Protein AF-A0A5B6UVF4-F1 (afdb_monomer)

Structure (mmCIF, N/CA/C/O backbone):
data_AF-A0A5B6UVF4-F1
#
_entry.id   AF-A0A5B6UVF4-F1
#
loop_
_atom_site.group_PDB
_atom_site.id
_atom_site.type_symbol
_atom_site.label_atom_id
_atom_site.label_alt_id
_atom_site.label_comp_id
_atom_site.label_asym_id
_atom_site.label_entity_id
_atom_site.label_seq_id
_atom_site.pdbx_PDB_ins_code
_atom_site.Cartn_x
_atom_site.Cartn_y
_atom_site.Cartn_z
_atom_site.occupancy
_atom_site.B_iso_or_equiv
_atom_site.auth_seq_id
_atom_site.auth_comp_id
_atom_site.auth_asym_id
_atom_site.auth_atom_id
_atom_site.pdbx_PDB_model_num
ATOM 1 N N . MET A 1 1 ? -8.365 -4.605 -33.937 1.00 35.88 1 MET A N 1
ATOM 2 C CA . MET A 1 1 ? -8.398 -6.064 -34.150 1.00 35.88 1 MET A CA 1
ATOM 3 C C . MET A 1 1 ? -8.512 -6.686 -32.770 1.00 35.88 1 MET A C 1
ATOM 5 O O . MET A 1 1 ? -7.525 -6.750 -32.055 1.00 35.88 1 MET A O 1
ATOM 9 N N . ALA A 1 2 ? -9.749 -6.933 -32.339 1.00 42.47 2 ALA A N 1
ATOM 10 C CA . ALA A 1 2 ? -10.055 -7.489 -31.027 1.00 42.47 2 ALA A CA 1
ATOM 11 C C . ALA A 1 2 ? -9.729 -8.986 -31.047 1.00 42.47 2 ALA A C 1
ATOM 13 O O . ALA A 1 2 ? -10.231 -9.703 -31.910 1.00 42.47 2 ALA A O 1
ATOM 14 N N . SER A 1 3 ? -8.868 -9.425 -30.132 1.00 41.59 3 SER A N 1
ATOM 15 C CA . SER A 1 3 ? -8.533 -10.831 -29.918 1.00 41.59 3 SER A CA 1
ATOM 16 C C . SER A 1 3 ? -9.182 -11.270 -28.609 1.00 41.59 3 SER A C 1
ATOM 18 O O . SER A 1 3 ? -8.588 -11.132 -27.547 1.00 41.59 3 SER A O 1
ATOM 20 N N . PHE A 1 4 ? -10.427 -11.740 -28.690 1.00 53.69 4 PHE A N 1
ATOM 21 C CA . PHE A 1 4 ? -11.034 -12.575 -27.654 1.00 53.69 4 PHE A CA 1
ATOM 22 C C . PHE A 1 4 ? -10.506 -13.998 -27.852 1.00 53.69 4 PHE A C 1
ATOM 24 O O . PHE A 1 4 ? -10.659 -14.547 -28.943 1.00 53.69 4 PHE A O 1
ATOM 31 N N . GLY A 1 5 ? -9.875 -14.588 -26.837 1.00 42.28 5 GLY A N 1
ATOM 32 C CA . GLY A 1 5 ? -9.380 -15.960 -26.957 1.00 42.28 5 GLY A CA 1
ATOM 33 C C . GLY A 1 5 ? -8.388 -16.393 -25.885 1.00 42.28 5 GLY A C 1
ATOM 34 O O . GLY A 1 5 ? -7.346 -16.941 -26.223 1.00 42.28 5 GLY A O 1
ATOM 35 N N . GLY A 1 6 ? -8.704 -16.156 -24.617 1.00 46.19 6 GLY A N 1
ATOM 36 C CA . GLY A 1 6 ? -8.128 -16.881 -23.493 1.00 46.19 6 GLY A CA 1
ATOM 37 C C . GLY A 1 6 ? -9.295 -17.287 -22.611 1.00 46.19 6 GLY A C 1
ATOM 38 O O . GLY A 1 6 ? -9.980 -16.425 -22.076 1.00 46.19 6 GLY A O 1
ATOM 39 N N . ALA A 1 7 ? -9.589 -18.581 -22.517 1.00 49.28 7 ALA A N 1
ATOM 40 C CA . ALA A 1 7 ? -10.306 -19.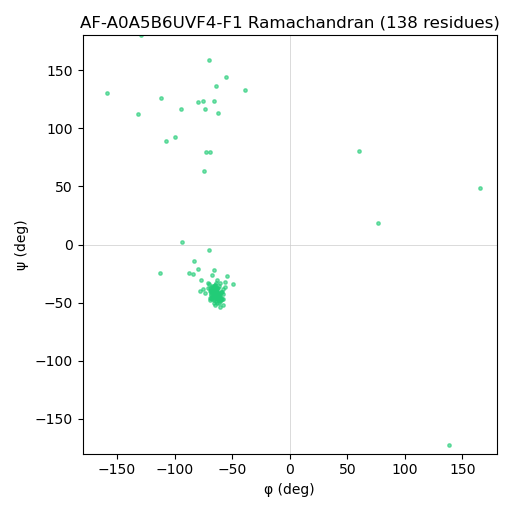085 -21.358 1.00 49.28 7 ALA A CA 1
ATOM 41 C C . ALA A 1 7 ? -9.316 -18.964 -20.196 1.00 49.28 7 ALA A C 1
ATOM 43 O O . ALA A 1 7 ? -8.601 -19.916 -19.879 1.00 49.28 7 ALA A O 1
ATOM 44 N N . ASP A 1 8 ? -9.192 -17.753 -19.659 1.00 61.97 8 ASP A N 1
ATOM 45 C CA . ASP A 1 8 ? -8.397 -17.478 -18.479 1.00 61.97 8 ASP A CA 1
ATOM 46 C C . ASP A 1 8 ? -9.196 -18.068 -17.318 1.00 61.97 8 ASP A C 1
ATOM 48 O O . ASP A 1 8 ? -9.944 -17.387 -16.625 1.00 61.97 8 ASP A O 1
ATOM 52 N N . LEU A 1 9 ? -9.089 -19.393 -17.143 1.00 59.19 9 LEU A N 1
ATOM 53 C CA . LEU A 1 9 ? -9.285 -19.998 -15.830 1.00 59.19 9 LEU A CA 1
ATOM 54 C C . LEU A 1 9 ? -8.629 -19.040 -14.831 1.00 59.19 9 LEU A C 1
ATOM 56 O O . LEU A 1 9 ? -7.494 -18.637 -15.113 1.00 59.19 9 LEU A O 1
ATOM 60 N N . PRO A 1 10 ? -9.282 -18.675 -13.713 1.00 68.12 10 PRO A N 1
ATOM 61 C CA . PRO A 1 10 ? -8.745 -17.711 -12.758 1.00 68.12 10 PRO A CA 1
ATOM 62 C C . PRO A 1 10 ? -7.623 -18.380 -11.959 1.00 68.12 10 PRO A C 1
ATOM 64 O O . PRO A 1 10 ? -7.710 -18.650 -10.764 1.00 68.12 10 PRO A O 1
ATOM 67 N N . ILE A 1 11 ? -6.571 -18.763 -12.677 1.00 68.31 11 ILE A N 1
ATOM 68 C CA . ILE A 1 11 ? -5.350 -19.398 -12.215 1.00 68.31 11 ILE A CA 1
ATOM 69 C C . ILE A 1 11 ? -4.647 -18.424 -11.284 1.00 68.31 11 ILE A C 1
ATOM 71 O O . ILE A 1 11 ? -3.994 -18.869 -10.353 1.00 68.31 11 ILE A O 1
ATOM 75 N N . ASP A 1 12 ? -4.805 -17.120 -11.492 1.00 73.75 12 ASP A N 1
ATOM 76 C CA . ASP A 1 12 ? -4.343 -16.077 -10.591 1.00 73.75 12 ASP A CA 1
ATOM 77 C C . ASP A 1 12 ? -5.088 -16.085 -9.246 1.00 73.75 12 ASP A C 1
ATOM 79 O O . ASP A 1 12 ? -4.414 -16.027 -8.214 1.00 73.75 12 ASP A O 1
ATOM 83 N N . ASP A 1 13 ? -6.415 -16.260 -9.225 1.00 74.44 13 ASP A N 1
ATOM 84 C CA . ASP A 1 13 ? -7.183 -16.398 -7.975 1.00 74.44 13 ASP A CA 1
ATOM 85 C C . ASP A 1 13 ? -6.963 -17.762 -7.308 1.00 74.44 13 ASP A C 1
ATOM 87 O O . ASP A 1 13 ? -6.766 -17.843 -6.096 1.00 74.44 13 ASP A O 1
ATOM 91 N N . ILE A 1 14 ? -6.924 -18.852 -8.078 1.00 75.19 14 ILE A N 1
ATOM 92 C CA . ILE A 1 14 ? -6.647 -20.204 -7.569 1.00 75.19 14 ILE A CA 1
ATOM 93 C C . ILE A 1 14 ? -5.221 -20.274 -7.019 1.00 75.19 14 ILE A C 1
ATOM 95 O O . ILE A 1 14 ? -5.014 -20.810 -5.930 1.00 75.19 14 ILE A O 1
ATOM 99 N N . ALA A 1 15 ? -4.234 -19.708 -7.719 1.00 74.12 15 ALA A N 1
ATOM 100 C CA . ALA A 1 15 ? -2.868 -19.607 -7.218 1.00 74.12 15 ALA A CA 1
ATOM 101 C C . ALA A 1 15 ? -2.797 -18.699 -5.990 1.00 74.12 15 ALA A C 1
ATOM 103 O O . ALA A 1 15 ? -2.033 -19.015 -5.084 1.00 74.12 15 ALA A O 1
ATOM 104 N N . ALA A 1 16 ? -3.597 -17.628 -5.911 1.00 69.56 16 ALA A N 1
ATOM 105 C CA . ALA A 1 16 ? -3.696 -16.800 -4.712 1.00 69.56 16 ALA A CA 1
ATOM 106 C C . ALA A 1 16 ? -4.281 -17.580 -3.526 1.00 69.56 16 ALA A C 1
ATOM 108 O O . ALA A 1 16 ? -3.722 -17.502 -2.435 1.00 69.56 16 ALA A O 1
ATOM 109 N N . VAL A 1 17 ? -5.328 -18.386 -3.730 1.00 71.38 17 VAL A N 1
ATOM 110 C CA . VAL A 1 17 ? -5.898 -19.272 -2.700 1.00 71.38 17 VAL A CA 1
ATOM 111 C C . VAL A 1 17 ? -4.885 -20.339 -2.284 1.00 71.38 17 VAL A C 1
ATOM 113 O O . VAL A 1 17 ? -4.658 -20.526 -1.091 1.00 71.38 17 VAL A O 1
ATOM 116 N N . PHE A 1 18 ? -4.214 -20.994 -3.234 1.00 75.50 18 PHE A N 1
ATOM 117 C CA . PHE A 1 18 ? -3.157 -21.965 -2.938 1.00 75.50 18 PHE A CA 1
ATOM 118 C C . PHE A 1 18 ? -1.984 -21.324 -2.194 1.00 75.50 18 PHE A C 1
ATOM 120 O O . PHE A 1 18 ? -1.494 -21.915 -1.237 1.00 75.50 18 PHE A O 1
ATOM 127 N N . LEU A 1 19 ? -1.557 -20.114 -2.570 1.00 69.38 19 LEU A N 1
ATOM 128 C CA . LEU A 1 19 ? -0.524 -19.376 -1.843 1.00 69.38 19 LEU A CA 1
ATOM 129 C C . LEU A 1 19 ? -0.998 -18.939 -0.460 1.00 69.38 19 LEU A C 1
ATOM 131 O O . LEU A 1 19 ? -0.196 -18.953 0.460 1.00 69.38 19 LEU A O 1
ATOM 135 N N . LEU A 1 20 ? -2.264 -18.557 -0.292 1.00 67.25 20 LEU A N 1
ATOM 136 C CA . LEU A 1 20 ? -2.843 -18.177 1.001 1.00 67.25 20 LEU A CA 1
ATOM 137 C C . LEU A 1 20 ? -2.936 -19.389 1.940 1.00 67.25 20 LEU A C 1
ATOM 139 O O . LEU A 1 20 ? -2.708 -19.270 3.141 1.00 67.25 20 LEU A O 1
ATOM 143 N N . VAL A 1 21 ? -3.219 -20.571 1.393 1.00 69.56 21 VAL A N 1
ATOM 144 C CA . VAL A 1 21 ? -3.225 -21.833 2.142 1.00 69.56 21 VAL A CA 1
ATOM 145 C C . VAL A 1 21 ? -1.798 -22.324 2.429 1.00 69.56 21 VAL A C 1
ATOM 147 O O . VAL A 1 21 ? -1.538 -22.822 3.522 1.00 69.56 21 VAL A O 1
ATOM 150 N N . TYR A 1 22 ? -0.865 -22.171 1.483 1.00 71.25 22 TYR A N 1
ATOM 151 C CA . TYR A 1 22 ? 0.527 -22.628 1.611 1.00 71.25 22 TYR A CA 1
ATOM 152 C C . TYR A 1 22 ? 1.391 -21.696 2.476 1.00 71.25 22 TYR A C 1
ATOM 154 O O . TYR A 1 22 ? 2.188 -22.162 3.287 1.00 71.25 22 TYR A O 1
ATOM 162 N N . PHE A 1 23 ? 1.214 -20.380 2.340 1.00 66.19 23 PHE A N 1
ATOM 163 C CA . PHE A 1 23 ? 1.720 -19.360 3.256 1.00 66.19 23 PHE A CA 1
ATOM 164 C C . PHE A 1 23 ? 0.575 -18.932 4.170 1.00 66.19 23 PHE A C 1
ATOM 166 O O . PHE A 1 23 ? -0.172 -18.018 3.807 1.00 66.19 23 PHE A O 1
ATOM 173 N N . PRO A 1 24 ? 0.424 -19.550 5.356 1.00 63.06 24 PRO A N 1
ATOM 174 C CA . PRO A 1 24 ? -0.666 -19.198 6.245 1.00 63.06 24 PRO A CA 1
ATOM 175 C C . PRO A 1 24 ? -0.625 -17.692 6.543 1.00 63.06 24 PRO A C 1
ATOM 177 O O . PRO A 1 24 ? 0.466 -17.129 6.701 1.00 63.06 24 PRO A O 1
ATOM 180 N N . PRO A 1 25 ? -1.781 -17.019 6.682 1.00 62.47 25 PRO A N 1
ATOM 181 C CA . PRO A 1 25 ? -1.821 -15.608 7.059 1.00 62.47 25 PRO A CA 1
ATOM 182 C C . PRO A 1 25 ? -1.055 -15.350 8.365 1.00 62.47 25 PRO A C 1
ATOM 184 O O . PRO A 1 25 ? -0.456 -14.294 8.521 1.00 62.47 25 PRO A O 1
ATOM 187 N N . THR A 1 26 ? -0.955 -16.349 9.249 1.00 60.31 26 THR A N 1
ATOM 188 C CA . THR A 1 26 ? -0.115 -16.333 10.456 1.00 60.31 26 THR A CA 1
ATOM 189 C C . THR A 1 26 ? 1.380 -16.175 10.169 1.00 60.31 26 THR A C 1
ATOM 191 O O . THR A 1 26 ? 2.072 -15.549 10.960 1.00 60.31 26 THR A O 1
ATOM 194 N N . PHE A 1 27 ? 1.899 -16.698 9.055 1.00 63.88 27 PHE A N 1
ATOM 195 C CA . PHE A 1 27 ? 3.304 -16.526 8.677 1.00 63.88 27 PHE A CA 1
ATOM 196 C C . PHE A 1 27 ? 3.584 -15.076 8.275 1.00 63.88 27 PHE A C 1
ATOM 198 O O . PHE A 1 27 ? 4.526 -14.470 8.779 1.00 63.88 27 PHE A O 1
ATOM 205 N N . ARG A 1 28 ? 2.734 -14.482 7.424 1.00 58.31 28 ARG A N 1
ATOM 206 C CA . ARG A 1 28 ? 2.894 -13.072 7.026 1.00 58.31 28 ARG A CA 1
ATOM 207 C C . ARG A 1 28 ? 2.656 -12.124 8.192 1.00 58.31 28 ARG A C 1
ATOM 209 O O . ARG A 1 28 ? 3.455 -11.225 8.424 1.00 58.31 28 ARG A O 1
ATOM 216 N N . LEU A 1 29 ? 1.591 -12.365 8.955 1.00 63.00 29 LEU A N 1
ATOM 217 C CA . LEU A 1 29 ? 1.286 -11.591 10.151 1.00 63.00 29 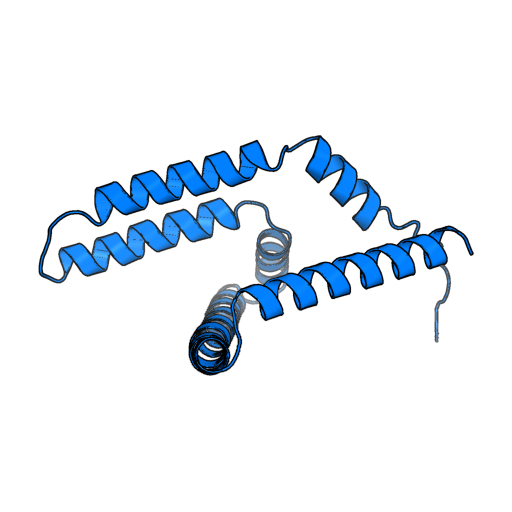LEU A CA 1
ATOM 218 C C . LEU A 1 29 ? 2.381 -11.766 11.207 1.00 63.00 29 LEU A C 1
ATOM 220 O O . LEU A 1 29 ? 2.686 -10.816 11.905 1.00 63.00 29 LEU A O 1
ATOM 224 N N . GLY A 1 30 ? 3.014 -12.938 11.290 1.00 66.62 30 GLY A N 1
ATOM 225 C CA . GLY A 1 30 ? 4.159 -13.191 12.161 1.00 66.62 30 GLY A CA 1
ATOM 226 C C . GLY A 1 30 ? 5.386 -12.365 11.780 1.00 66.62 30 GLY A C 1
ATOM 227 O O . GLY A 1 30 ? 6.000 -11.770 12.659 1.00 66.62 30 GLY A O 1
ATOM 228 N N . PHE A 1 31 ? 5.705 -12.258 10.485 1.00 66.56 31 PHE A N 1
ATOM 229 C CA . PHE A 1 31 ? 6.779 -11.382 9.995 1.00 66.56 31 PHE A CA 1
ATOM 230 C C . PHE A 1 31 ? 6.480 -9.899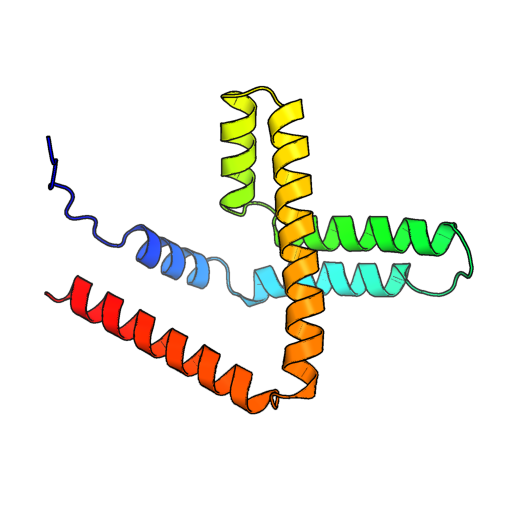 10.244 1.00 66.56 31 PHE A C 1
ATOM 232 O O . PHE A 1 31 ? 7.353 -9.173 10.717 1.00 66.56 31 PHE A O 1
ATOM 239 N N . ILE A 1 32 ? 5.245 -9.458 9.988 1.00 68.25 32 ILE A N 1
ATOM 240 C CA . ILE A 1 32 ? 4.826 -8.069 10.227 1.00 68.25 32 ILE A CA 1
ATOM 241 C C . ILE A 1 32 ? 4.791 -7.762 11.727 1.00 68.25 32 ILE A C 1
ATOM 243 O O . ILE A 1 32 ? 5.302 -6.734 12.143 1.00 68.25 32 ILE A O 1
ATOM 247 N N . CYS A 1 33 ? 4.266 -8.666 12.554 1.00 68.12 33 CYS A N 1
ATOM 248 C CA . CYS A 1 33 ? 4.226 -8.524 14.008 1.00 68.12 33 CYS A CA 1
ATOM 249 C C . CYS A 1 33 ? 5.638 -8.515 14.602 1.00 68.12 33 CYS A C 1
ATOM 251 O O . CYS A 1 33 ? 5.929 -7.710 15.477 1.00 68.12 33 CYS A O 1
ATOM 253 N N . GLN A 1 34 ? 6.552 -9.344 14.094 1.00 68.44 34 GLN A N 1
ATOM 254 C CA . GLN A 1 34 ? 7.951 -9.317 14.516 1.00 68.44 34 GLN A CA 1
ATOM 255 C C . GLN A 1 34 ? 8.643 -8.006 14.118 1.00 68.44 34 GLN A C 1
ATOM 257 O O . GLN A 1 34 ? 9.394 -7.451 14.920 1.00 68.44 34 GLN A O 1
ATOM 262 N N . ALA A 1 35 ? 8.353 -7.478 12.926 1.00 68.88 35 ALA A N 1
ATOM 263 C CA . ALA A 1 35 ? 8.822 -6.160 12.516 1.00 68.88 35 ALA A CA 1
ATOM 264 C C . ALA A 1 35 ? 8.214 -5.042 13.382 1.00 68.88 35 ALA A C 1
ATOM 266 O O . ALA A 1 35 ? 8.942 -4.162 13.822 1.00 68.88 35 ALA A O 1
ATOM 267 N N . GLU A 1 36 ? 6.916 -5.095 13.687 1.00 71.06 36 GLU A N 1
ATOM 268 C CA . GLU A 1 36 ? 6.205 -4.121 14.525 1.00 71.06 36 GLU A CA 1
ATOM 269 C C . GLU A 1 36 ? 6.721 -4.118 15.971 1.00 71.06 36 GLU A C 1
ATOM 271 O O . GLU A 1 36 ? 6.957 -3.056 16.544 1.00 71.06 36 GLU A O 1
ATOM 276 N N . LEU A 1 37 ? 6.987 -5.294 16.543 1.00 71.44 37 LEU A N 1
ATOM 277 C CA . LEU A 1 37 ? 7.613 -5.424 17.858 1.00 71.44 37 LEU A CA 1
ATOM 278 C C . LEU A 1 37 ? 9.027 -4.825 17.857 1.00 71.44 37 LEU A C 1
ATOM 280 O O . LEU A 1 37 ? 9.349 -4.043 18.751 1.00 71.44 37 L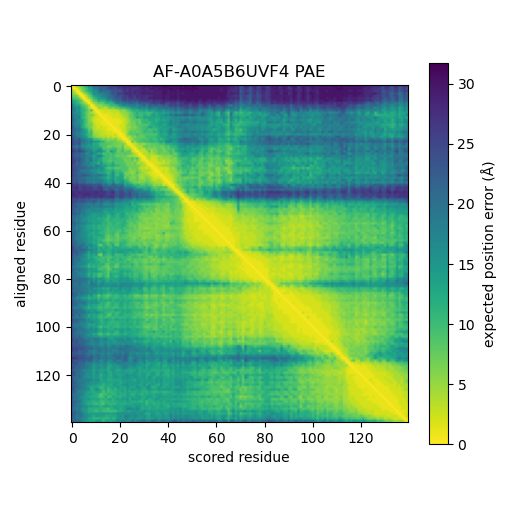EU A O 1
ATOM 284 N N . ALA A 1 38 ? 9.834 -5.099 16.827 1.00 67.75 38 ALA A N 1
ATOM 285 C CA . ALA A 1 38 ? 11.156 -4.489 16.678 1.00 67.75 38 ALA A CA 1
ATOM 286 C C . ALA A 1 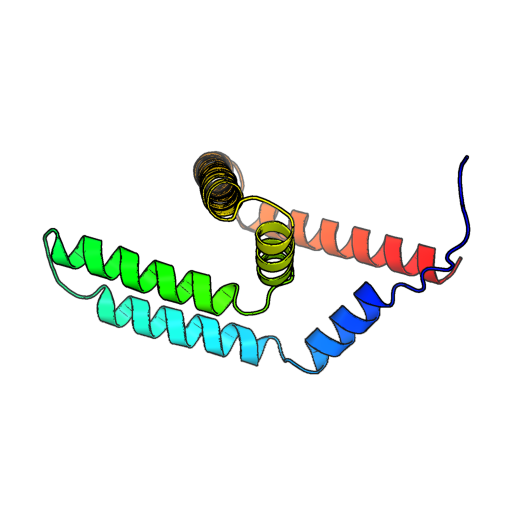38 ? 11.082 -2.958 16.495 1.00 67.75 38 ALA A C 1
ATOM 288 O O . ALA A 1 38 ? 11.894 -2.227 17.060 1.00 67.75 38 ALA A O 1
ATOM 289 N N . VAL A 1 39 ? 10.082 -2.455 15.760 1.00 68.44 39 VAL A N 1
ATOM 290 C CA . VAL A 1 39 ? 9.802 -1.015 15.608 1.00 68.44 39 VAL A CA 1
ATOM 291 C C . VAL A 1 39 ? 9.415 -0.389 16.949 1.00 68.44 39 VAL A C 1
ATOM 293 O O . VAL A 1 39 ? 9.879 0.706 17.270 1.00 68.44 39 VAL A O 1
ATOM 296 N N . SER A 1 40 ? 8.597 -1.076 17.750 1.00 68.38 40 SER A N 1
ATOM 297 C CA . SER A 1 40 ? 8.15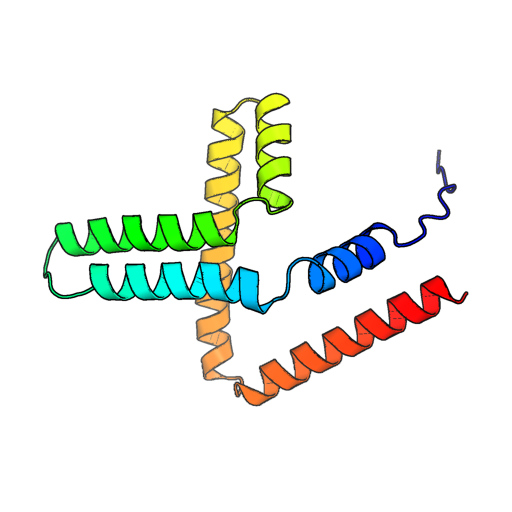0 -0.591 19.060 1.00 6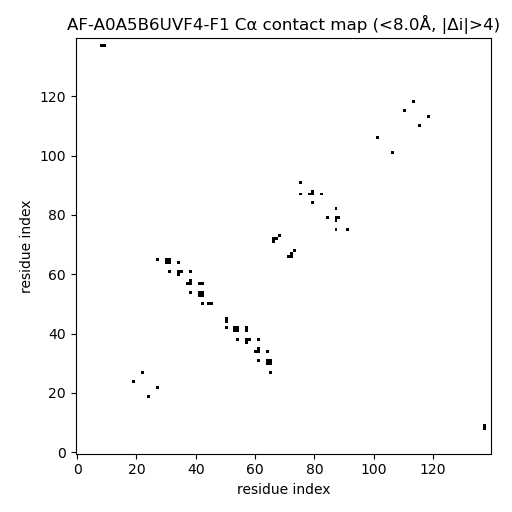8.38 40 SER A CA 1
ATOM 298 C C . SER A 1 40 ? 9.297 -0.485 20.072 1.00 68.38 40 SER A C 1
ATOM 300 O O . SER A 1 40 ? 9.345 0.475 20.840 1.00 68.38 40 SER A O 1
ATOM 302 N N . GLU A 1 41 ? 10.258 -1.414 20.020 1.00 69.00 41 GLU A N 1
ATOM 303 C CA . GLU A 1 41 ? 11.469 -1.390 20.844 1.00 69.00 41 GLU A CA 1
ATOM 304 C C . GLU A 1 41 ? 12.389 -0.232 20.436 1.00 69.00 41 GLU A C 1
ATOM 306 O O . GLU A 1 41 ? 12.885 0.508 21.287 1.00 69.00 41 GLU A O 1
ATOM 311 N N . PHE A 1 42 ? 12.550 -0.009 19.129 1.00 63.03 42 PHE A N 1
ATOM 312 C CA . PHE A 1 42 ? 13.381 1.075 18.610 1.00 63.03 42 PHE A CA 1
ATOM 313 C C . PHE A 1 42 ? 12.752 2.461 18.849 1.00 63.03 42 PHE A C 1
ATOM 315 O O . PHE A 1 42 ? 13.462 3.438 19.084 1.00 63.03 42 PHE A O 1
ATOM 322 N N . SER A 1 43 ? 11.421 2.579 18.825 1.00 65.25 43 SER A N 1
ATOM 323 C CA . SER A 1 43 ? 10.703 3.840 19.083 1.00 65.25 43 SER A CA 1
ATOM 324 C C . SER A 1 43 ? 10.770 4.304 20.555 1.00 65.25 43 SER A C 1
ATOM 326 O O . SER A 1 43 ? 10.282 5.394 20.872 1.00 65.25 43 SER A O 1
ATOM 328 N N . GLY A 1 44 ? 11.358 3.510 21.458 1.00 60.28 44 GLY A N 1
ATOM 329 C CA . GLY A 1 44 ? 11.504 3.820 22.878 1.00 60.28 44 GLY A CA 1
ATOM 330 C C . GLY A 1 44 ? 12.563 4.889 23.183 1.00 60.28 44 GLY A C 1
ATOM 331 O O . GLY A 1 44 ? 13.756 4.675 23.011 1.00 60.28 44 GLY A O 1
ATOM 332 N N . ASN A 1 45 ? 12.103 6.015 23.739 1.00 60.38 45 ASN A N 1
ATOM 333 C CA . ASN A 1 45 ? 12.865 7.031 24.481 1.00 60.38 45 ASN A CA 1
ATOM 334 C C . ASN A 1 45 ? 14.022 7.755 23.757 1.00 60.38 45 ASN A C 1
ATOM 336 O O . ASN A 1 45 ? 15.199 7.569 24.057 1.00 60.38 45 ASN A O 1
ATOM 340 N N . GLY A 1 46 ? 13.676 8.761 22.949 1.00 61.53 46 GLY A N 1
ATOM 341 C CA . GLY A 1 46 ? 14.602 9.843 22.606 1.00 61.53 46 GLY A CA 1
ATOM 342 C C . GLY A 1 46 ? 13.870 11.095 22.128 1.00 61.53 46 GLY A C 1
ATOM 343 O O . GLY A 1 46 ? 13.017 11.019 21.255 1.00 61.53 46 GLY A O 1
ATOM 344 N N . ALA A 1 47 ? 14.190 12.264 22.679 1.00 67.38 47 ALA A N 1
ATOM 345 C CA . ALA A 1 47 ? 13.759 13.541 22.113 1.00 67.38 47 ALA A CA 1
ATOM 346 C C . ALA A 1 47 ? 14.880 14.070 21.205 1.00 67.38 47 ALA A C 1
ATOM 348 O O . ALA A 1 47 ? 15.983 14.331 21.681 1.00 67.38 47 ALA A O 1
ATOM 349 N N . GLY A 1 48 ? 14.622 14.205 19.899 1.00 74.81 48 GLY A N 1
ATOM 350 C CA . GLY A 1 48 ? 15.568 14.796 18.943 1.00 74.81 48 GLY A CA 1
ATOM 351 C C . GLY A 1 48 ? 15.661 14.067 17.599 1.00 74.81 48 GLY A C 1
ATOM 352 O O . GLY A 1 48 ? 14.909 13.138 17.317 1.00 74.81 48 GLY A O 1
ATOM 353 N N . ILE A 1 49 ? 16.620 14.491 16.769 1.00 76.88 49 ILE A N 1
ATOM 354 C CA . ILE A 1 49 ? 16.858 13.979 15.403 1.00 76.88 49 ILE A CA 1
ATOM 355 C C . ILE A 1 49 ? 17.074 12.456 15.385 1.00 76.88 49 ILE A C 1
ATOM 357 O O . ILE A 1 49 ? 16.665 11.797 14.434 1.00 76.88 49 ILE A O 1
ATOM 361 N N . LEU A 1 50 ? 17.658 11.883 16.444 1.00 78.31 50 LEU A N 1
ATOM 362 C CA . LEU A 1 50 ? 17.894 10.440 16.545 1.00 78.31 50 LEU A CA 1
ATOM 363 C C . LEU A 1 50 ? 16.588 9.633 16.572 1.00 78.31 50 LEU A C 1
ATOM 365 O O . LEU A 1 50 ? 16.495 8.611 15.899 1.00 78.31 50 LEU A O 1
ATOM 369 N N . ALA A 1 51 ? 15.564 10.111 17.282 1.00 80.31 51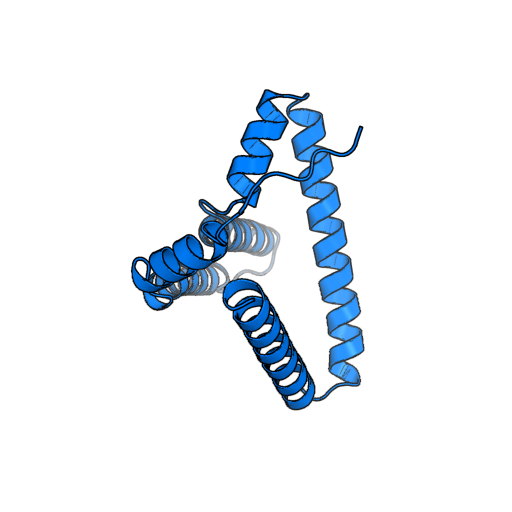 ALA A N 1
ATOM 370 C CA . ALA A 1 51 ? 14.281 9.413 17.348 1.00 80.31 51 ALA A CA 1
ATOM 371 C C . ALA A 1 51 ? 13.523 9.490 16.023 1.00 80.31 51 ALA A C 1
ATOM 373 O O . ALA A 1 51 ? 12.937 8.503 15.582 1.00 80.31 51 ALA A O 1
ATOM 374 N N . ALA A 1 52 ? 13.597 10.635 15.337 1.00 81.94 52 ALA A N 1
ATOM 375 C CA . ALA A 1 52 ? 13.076 10.751 13.980 1.00 81.94 52 ALA A CA 1
ATOM 376 C C . ALA A 1 52 ? 13.813 9.796 13.029 1.00 81.94 52 ALA A C 1
ATOM 378 O O . ALA A 1 52 ? 13.174 9.075 12.265 1.00 81.94 52 ALA A O 1
ATOM 379 N N . ALA A 1 53 ? 15.145 9.732 13.122 1.00 83.12 53 ALA A N 1
ATOM 380 C CA . ALA A 1 53 ? 15.960 8.860 12.289 1.00 83.12 53 ALA A CA 1
ATOM 381 C C . ALA A 1 53 ? 15.602 7.385 12.479 1.00 83.12 53 ALA A C 1
ATOM 383 O O . ALA A 1 53 ? 15.389 6.703 11.476 1.00 83.12 53 ALA A O 1
ATOM 384 N N . ASN A 1 54 ? 15.458 6.882 13.713 1.00 82.75 54 ASN A N 1
ATOM 385 C CA . ASN A 1 54 ? 15.046 5.488 13.847 1.00 82.75 54 ASN A CA 1
ATOM 386 C C . ASN A 1 54 ? 13.553 5.223 13.745 1.00 82.75 54 ASN A C 1
ATOM 388 O O . ASN A 1 54 ? 13.203 4.082 13.470 1.00 82.75 54 ASN A O 1
ATOM 392 N N . THR A 1 55 ? 12.683 6.228 13.827 1.00 82.81 55 THR A N 1
ATOM 393 C CA . THR A 1 55 ? 11.308 6.069 13.326 1.00 82.81 55 THR A CA 1
ATOM 394 C C . THR A 1 55 ? 11.340 5.806 11.821 1.00 82.81 55 THR A C 1
ATOM 396 O O . THR A 1 55 ? 10.744 4.842 11.358 1.00 82.81 55 THR A O 1
ATOM 399 N N . VAL A 1 56 ? 12.109 6.590 11.057 1.00 85.19 56 VAL A N 1
ATOM 400 C CA . VAL A 1 56 ? 12.255 6.397 9.604 1.00 85.19 56 VAL A CA 1
ATOM 401 C C . VAL A 1 56 ? 12.829 5.019 9.275 1.00 85.19 56 VAL A C 1
ATOM 403 O O . VAL A 1 56 ? 12.270 4.315 8.438 1.00 85.19 56 VAL A O 1
ATOM 406 N N . ILE A 1 57 ? 13.910 4.612 9.946 1.00 84.81 57 ILE A N 1
ATOM 407 C CA . ILE A 1 57 ? 14.536 3.299 9.724 1.00 84.81 57 ILE A CA 1
ATOM 408 C C . ILE A 1 57 ? 13.562 2.167 10.067 1.00 84.81 57 ILE A C 1
ATOM 410 O O . ILE A 1 57 ? 13.430 1.217 9.299 1.00 84.81 57 ILE A O 1
ATOM 414 N N . SER A 1 58 ? 12.851 2.276 11.188 1.00 83.25 58 SER A N 1
ATOM 415 C CA . SER A 1 58 ? 11.916 1.238 11.624 1.00 83.25 58 SER A CA 1
ATOM 416 C C . SER A 1 58 ? 10.736 1.107 10.663 1.00 83.25 58 SER A C 1
ATOM 418 O O . SER A 1 58 ? 10.442 0.006 10.202 1.00 83.25 58 SER A O 1
ATOM 420 N N . THR A 1 59 ? 10.109 2.223 10.284 1.00 83.19 59 THR A N 1
ATOM 421 C CA . THR A 1 59 ? 9.008 2.224 9.3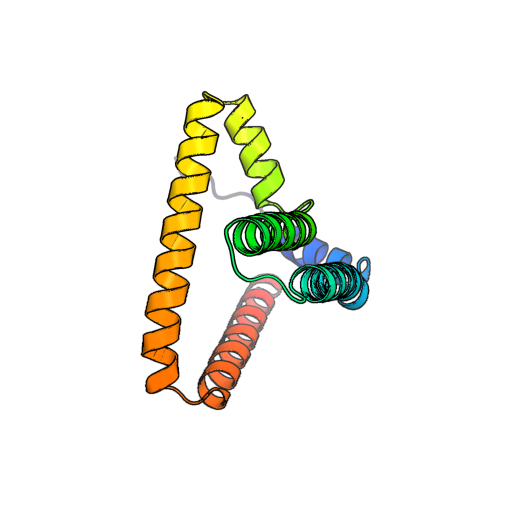12 1.00 83.19 59 THR A CA 1
ATOM 422 C C . THR A 1 59 ? 9.466 1.720 7.945 1.00 83.19 59 THR A C 1
ATOM 424 O O . THR A 1 59 ? 8.732 0.975 7.303 1.00 83.19 59 THR A O 1
ATOM 427 N N . PHE A 1 60 ? 10.690 2.054 7.516 1.00 84.81 60 PHE A N 1
ATOM 428 C CA . PHE A 1 60 ? 11.269 1.507 6.289 1.00 84.81 60 PHE A CA 1
ATOM 429 C C . PHE A 1 60 ? 11.332 -0.021 6.334 1.00 84.81 60 PHE A C 1
ATOM 431 O O . PHE A 1 60 ? 10.825 -0.663 5.422 1.00 84.81 60 PHE A O 1
ATOM 438 N N . PHE A 1 61 ? 11.902 -0.611 7.390 1.00 83.88 61 PHE A N 1
ATOM 439 C CA . PHE A 1 61 ? 11.998 -2.069 7.495 1.00 83.88 61 PHE A CA 1
ATOM 440 C C . PHE A 1 61 ? 10.633 -2.742 7.629 1.00 83.88 61 PHE A C 1
ATOM 442 O O . PHE A 1 61 ? 10.434 -3.799 7.037 1.00 83.88 61 PHE A O 1
ATOM 449 N N . LEU A 1 62 ? 9.687 -2.133 8.346 1.00 83.06 62 LEU A N 1
ATOM 450 C CA . LEU A 1 62 ? 8.323 -2.649 8.463 1.00 83.06 62 LEU A CA 1
ATOM 451 C C . LEU A 1 62 ? 7.657 -2.725 7.083 1.00 83.06 62 LEU A C 1
ATOM 453 O O . LEU A 1 62 ? 7.216 -3.797 6.675 1.00 83.06 62 LEU A O 1
ATOM 457 N N . VAL A 1 63 ? 7.647 -1.617 6.336 1.00 82.75 63 VAL A N 1
ATOM 458 C CA . VAL A 1 63 ? 7.049 -1.559 4.991 1.00 82.75 63 VAL A CA 1
ATOM 459 C C . VAL A 1 63 ? 7.791 -2.479 4.027 1.00 82.75 63 VAL A C 1
ATOM 461 O O . VAL A 1 63 ? 7.172 -3.227 3.281 1.00 82.75 63 VAL A O 1
ATOM 464 N N . PHE A 1 64 ? 9.118 -2.495 4.083 1.00 83.19 64 PHE A N 1
ATOM 465 C CA . PHE A 1 64 ? 9.941 -3.330 3.221 1.00 83.19 64 PHE A CA 1
ATOM 466 C C . PHE A 1 64 ? 9.714 -4.828 3.444 1.00 83.19 64 PHE A C 1
ATOM 468 O O . PHE A 1 64 ? 9.608 -5.572 2.476 1.00 83.19 64 PHE A O 1
ATOM 475 N N . VAL A 1 65 ? 9.612 -5.278 4.699 1.00 83.75 65 VAL A N 1
ATOM 476 C CA . VAL A 1 65 ? 9.284 -6.675 5.026 1.00 83.75 65 VAL A CA 1
ATOM 477 C C . VAL A 1 65 ? 7.837 -6.994 4.648 1.00 83.75 65 VAL A C 1
ATOM 479 O O . VAL A 1 65 ? 7.572 -8.088 4.153 1.00 83.75 65 VAL A O 1
ATOM 482 N N . ALA A 1 66 ? 6.909 -6.051 4.837 1.00 81.19 66 ALA A N 1
ATOM 483 C CA . ALA A 1 66 ? 5.508 -6.220 4.456 1.00 81.19 66 ALA A CA 1
ATOM 484 C C . ALA A 1 66 ? 5.323 -6.359 2.934 1.00 81.19 66 ALA A C 1
ATOM 486 O O . ALA A 1 66 ? 4.514 -7.172 2.487 1.00 81.19 66 ALA A O 1
ATOM 487 N N . GLU A 1 67 ? 6.093 -5.608 2.146 1.00 80.75 67 GLU A N 1
ATOM 488 C CA . GLU A 1 67 ? 6.059 -5.631 0.678 1.00 80.75 67 GLU A CA 1
ATOM 489 C C . GLU A 1 67 ? 7.087 -6.592 0.061 1.00 80.75 67 GLU A C 1
ATOM 491 O O . GLU A 1 67 ? 7.187 -6.707 -1.166 1.00 80.75 67 GLU A O 1
ATOM 496 N N . TRP A 1 68 ? 7.852 -7.317 0.886 1.00 80.19 68 TRP A N 1
ATOM 497 C CA . TRP A 1 68 ? 8.883 -8.217 0.389 1.00 80.19 68 TRP A CA 1
ATOM 498 C C . TRP A 1 68 ? 8.256 -9.323 -0.468 1.00 80.19 68 TRP A C 1
ATOM 500 O O . TRP A 1 68 ? 7.548 -10.207 0.020 1.00 80.19 68 TRP A O 1
ATOM 510 N N . GLY A 1 69 ? 8.559 -9.298 -1.767 1.00 73.75 69 GLY A N 1
ATOM 511 C CA . GLY A 1 69 ? 8.049 -10.278 -2.725 1.00 73.75 69 GLY A CA 1
ATOM 512 C C . GLY A 1 69 ? 6.593 -10.062 -3.141 1.00 73.75 69 GLY A C 1
ATOM 513 O O . GLY A 1 69 ? 5.980 -10.993 -3.666 1.00 73.75 69 GLY A O 1
ATOM 514 N N . ASP A 1 70 ? 6.035 -8.867 -2.938 1.00 82.88 70 ASP A N 1
ATOM 515 C CA . ASP A 1 70 ? 4.759 -8.504 -3.550 1.00 82.88 70 ASP A CA 1
ATOM 516 C C . ASP A 1 70 ? 4.885 -8.314 -5.080 1.00 82.88 70 ASP A C 1
ATOM 518 O O . ASP A 1 70 ? 5.967 -8.070 -5.628 1.00 82.88 70 ASP A O 1
ATOM 522 N N . LYS A 1 71 ? 3.762 -8.419 -5.801 1.00 79.44 71 LYS A N 1
ATOM 523 C CA . LYS A 1 71 ? 3.694 -8.202 -7.257 1.00 79.44 71 LYS A CA 1
ATOM 524 C C . LYS A 1 71 ? 4.218 -6.815 -7.644 1.00 79.44 71 LYS A C 1
ATOM 526 O O . LYS A 1 71 ? 4.885 -6.679 -8.672 1.00 79.44 71 LYS A O 1
ATOM 531 N N . SER A 1 72 ? 3.960 -5.804 -6.816 1.00 84.25 72 SER A N 1
ATOM 532 C CA . SER A 1 72 ? 4.455 -4.438 -7.018 1.00 84.25 72 SER A CA 1
ATOM 533 C C . SER A 1 72 ? 5.992 -4.356 -7.020 1.00 84.25 72 SER A C 1
ATOM 535 O O . SER A 1 72 ? 6.568 -3.629 -7.836 1.00 84.25 72 SER A O 1
ATOM 537 N N . PHE A 1 73 ? 6.673 -5.166 -6.203 1.00 86.56 73 PHE A N 1
ATOM 538 C CA . PHE A 1 73 ? 8.135 -5.227 -6.136 1.00 86.56 73 PHE A CA 1
ATOM 539 C C . PHE A 1 73 ? 8.740 -5.750 -7.446 1.00 86.56 73 PHE A C 1
ATOM 541 O O . PHE A 1 73 ? 9.574 -5.084 -8.068 1.00 86.56 73 PHE A O 1
ATOM 548 N N . PHE A 1 74 ? 8.263 -6.902 -7.928 1.00 85.69 74 PHE A N 1
ATOM 549 C CA . PHE A 1 74 ? 8.720 -7.470 -9.202 1.00 85.69 74 PHE A CA 1
ATOM 550 C C . PHE A 1 74 ? 8.364 -6.581 -10.396 1.00 85.69 74 PHE A C 1
ATOM 552 O O . PHE A 1 74 ? 9.188 -6.412 -11.296 1.00 85.69 74 PHE A O 1
ATOM 559 N N . SER A 1 75 ? 7.178 -5.964 -10.383 1.00 87.69 75 SER A N 1
ATOM 560 C CA . SER A 1 75 ? 6.767 -5.000 -11.408 1.00 87.69 75 SER A CA 1
ATOM 561 C C . SER A 1 75 ? 7.717 -3.803 -11.470 1.00 87.69 75 SER A C 1
ATOM 563 O O . SER A 1 75 ? 8.082 -3.356 -12.556 1.00 87.69 75 SER A O 1
ATOM 565 N N . THR A 1 76 ? 8.163 -3.299 -10.318 1.00 87.38 76 THR A N 1
ATOM 566 C CA . THR A 1 76 ? 9.092 -2.163 -10.251 1.00 87.38 76 THR A CA 1
ATOM 567 C C . THR A 1 76 ? 10.474 -2.539 -10.784 1.00 87.38 76 THR A C 1
ATOM 569 O O . THR A 1 76 ? 11.059 -1.768 -11.542 1.00 87.38 76 THR A O 1
ATOM 572 N N . ILE A 1 77 ? 10.979 -3.739 -10.469 1.00 87.75 77 ILE A N 1
ATOM 573 C CA . ILE A 1 77 ? 12.247 -4.250 -11.019 1.00 87.75 77 ILE A CA 1
ATOM 574 C C . ILE A 1 77 ? 12.152 -4.424 -12.538 1.00 87.75 77 ILE A C 1
ATOM 576 O O . ILE A 1 77 ? 13.048 -3.993 -13.263 1.00 87.75 77 ILE A O 1
ATOM 580 N N . ALA A 1 78 ? 11.061 -5.014 -13.032 1.00 89.31 78 ALA A N 1
ATOM 581 C CA . ALA A 1 78 ? 10.838 -5.195 -14.463 1.00 89.31 78 ALA A CA 1
ATOM 582 C C . ALA A 1 78 ? 10.761 -3.846 -15.197 1.00 89.31 78 ALA A C 1
ATOM 584 O O . ALA A 1 78 ? 11.377 -3.671 -16.249 1.00 89.31 78 ALA A O 1
ATOM 585 N N . LEU A 1 79 ? 10.070 -2.862 -14.614 1.00 89.19 79 LEU A N 1
ATOM 586 C CA . LEU A 1 79 ? 9.969 -1.520 -15.179 1.00 89.19 79 LEU A CA 1
ATOM 587 C C . LEU A 1 79 ? 11.310 -0.773 -15.135 1.00 89.19 79 LEU A C 1
ATOM 589 O O . LEU A 1 79 ? 11.659 -0.102 -16.103 1.00 89.19 79 LEU A O 1
ATOM 593 N N . ALA A 1 80 ? 12.088 -0.924 -14.059 1.00 90.00 80 ALA A N 1
ATOM 594 C CA . ALA A 1 80 ? 13.436 -0.362 -13.943 1.00 90.00 80 ALA A CA 1
ATOM 595 C C . ALA A 1 80 ? 14.443 -1.020 -14.901 1.00 90.00 80 ALA A C 1
ATOM 597 O O . ALA A 1 80 ? 15.411 -0.375 -15.291 1.00 90.00 80 ALA A O 1
ATOM 598 N N . ALA A 1 81 ? 14.218 -2.275 -15.301 1.00 89.06 81 ALA A N 1
ATOM 599 C CA . ALA A 1 81 ? 15.002 -2.941 -16.340 1.00 89.06 81 ALA A CA 1
ATOM 600 C C . ALA A 1 81 ? 14.607 -2.489 -17.760 1.00 89.06 81 ALA A C 1
ATOM 602 O O . ALA A 1 81 ? 15.451 -2.472 -18.653 1.00 89.06 81 ALA A O 1
ATOM 603 N N . ALA A 1 82 ? 13.340 -2.116 -17.972 1.00 88.31 82 ALA A N 1
ATOM 604 C CA . ALA A 1 82 ? 12.824 -1.660 -19.265 1.00 88.31 82 ALA A CA 1
ATOM 605 C C . ALA A 1 82 ? 12.991 -0.145 -19.511 1.00 88.31 82 ALA A C 1
ATOM 607 O O . ALA A 1 82 ? 13.005 0.294 -20.659 1.00 88.31 82 ALA A O 1
ATOM 608 N N . SER A 1 83 ? 13.083 0.661 -18.450 1.00 87.25 83 SER A N 1
ATOM 609 C CA . SER A 1 83 ? 13.125 2.133 -18.481 1.00 87.25 83 SER A CA 1
ATOM 610 C C . SER A 1 83 ? 14.306 2.684 -17.673 1.00 87.25 83 SER A C 1
ATOM 612 O O . SER A 1 83 ? 15.078 1.932 -17.091 1.00 87.25 83 SER A O 1
ATOM 614 N N . SER A 1 84 ? 14.474 4.011 -17.612 1.00 88.31 84 SER A N 1
ATOM 615 C CA . SER A 1 84 ? 15.534 4.608 -16.793 1.00 88.31 84 SER A CA 1
ATOM 616 C C . SER A 1 84 ? 15.282 4.347 -15.293 1.00 88.31 84 SER A C 1
ATOM 618 O O . SER A 1 84 ? 14.244 4.764 -14.767 1.00 88.31 84 SER A O 1
ATOM 620 N N . PRO A 1 85 ? 16.224 3.721 -14.557 1.00 86.75 85 PRO A N 1
ATOM 621 C CA . PRO A 1 85 ? 16.016 3.371 -13.148 1.00 86.75 85 PRO A CA 1
ATOM 622 C C . PRO A 1 85 ? 15.682 4.579 -12.267 1.00 86.75 85 PRO A C 1
ATOM 624 O O . PRO A 1 85 ? 14.817 4.504 -11.400 1.00 86.75 85 PRO A O 1
ATOM 627 N N . LEU A 1 86 ? 16.315 5.728 -12.531 1.00 89.31 86 LEU A N 1
ATOM 628 C CA . LEU A 1 86 ? 16.059 6.968 -11.793 1.00 89.31 86 LEU A CA 1
ATOM 629 C C . LEU A 1 86 ? 14.633 7.497 -12.004 1.00 89.31 86 LEU A C 1
ATOM 631 O O . LEU A 1 86 ? 14.028 8.000 -11.059 1.00 89.31 86 LEU A O 1
ATOM 635 N N . GLY A 1 87 ? 14.084 7.363 -13.217 1.00 89.56 87 GLY A N 1
ATOM 636 C CA . GLY A 1 87 ? 12.709 7.767 -13.512 1.00 89.56 87 GLY A CA 1
ATOM 637 C C . GLY A 1 87 ? 11.689 6.875 -12.807 1.00 89.56 87 GLY A C 1
ATOM 638 O O . GLY A 1 87 ? 10.706 7.374 -12.261 1.00 89.56 87 GLY A O 1
ATOM 639 N N . VAL A 1 88 ? 11.962 5.570 -12.750 1.00 90.69 88 VAL A N 1
ATOM 640 C CA . VAL A 1 88 ? 11.108 4.596 -12.055 1.00 90.69 88 VAL A CA 1
ATOM 641 C C . VAL A 1 88 ? 11.117 4.829 -10.547 1.00 90.69 88 VAL A C 1
ATOM 643 O O . VAL A 1 88 ? 10.049 4.867 -9.943 1.00 90.69 88 VAL A O 1
ATOM 646 N N . ILE A 1 89 ? 12.286 5.070 -9.946 1.00 89.56 89 ILE A N 1
ATOM 647 C CA . ILE A 1 89 ? 12.397 5.378 -8.511 1.00 89.56 89 ILE A CA 1
ATOM 648 C C . ILE A 1 89 ? 11.620 6.655 -8.169 1.00 89.56 89 ILE A C 1
ATOM 650 O O . ILE A 1 89 ? 10.830 6.660 -7.226 1.00 89.56 89 ILE A O 1
ATOM 654 N N . ALA A 1 90 ? 11.807 7.730 -8.942 1.00 92.06 90 ALA A N 1
ATOM 655 C CA . ALA A 1 90 ? 11.117 8.994 -8.699 1.00 92.06 90 ALA A CA 1
ATOM 656 C C . ALA A 1 90 ? 9.593 8.860 -8.858 1.00 92.06 90 ALA A C 1
ATOM 658 O O . ALA A 1 90 ? 8.841 9.363 -8.024 1.00 92.06 90 ALA A O 1
ATOM 659 N N . GLY A 1 91 ? 9.137 8.153 -9.898 1.00 90.94 91 GLY A N 1
ATOM 660 C CA . GLY A 1 91 ? 7.718 7.905 -10.143 1.00 90.94 91 GLY A CA 1
ATOM 661 C C . GLY A 1 91 ? 7.072 7.028 -9.069 1.00 90.94 91 GLY A C 1
ATOM 662 O O . GLY A 1 91 ? 5.998 7.370 -8.579 1.00 90.94 91 GLY A O 1
ATOM 663 N N . ALA A 1 92 ? 7.737 5.946 -8.658 1.00 89.00 92 ALA A N 1
ATOM 664 C CA . ALA A 1 92 ? 7.255 5.057 -7.603 1.00 89.00 92 ALA A CA 1
ATOM 665 C C . ALA A 1 92 ? 7.154 5.786 -6.256 1.00 89.00 92 ALA A C 1
ATOM 667 O O . ALA A 1 92 ? 6.121 5.705 -5.593 1.00 89.00 92 ALA A O 1
ATOM 668 N N . LEU A 1 93 ? 8.177 6.566 -5.886 1.00 89.88 93 LEU A N 1
ATOM 669 C CA . LEU A 1 93 ? 8.171 7.341 -4.645 1.00 89.88 93 LEU A CA 1
ATOM 670 C C . LEU A 1 93 ? 7.084 8.423 -4.652 1.00 89.88 93 LEU A C 1
ATOM 672 O O . LEU A 1 93 ? 6.373 8.587 -3.662 1.00 89.88 93 LEU A O 1
ATOM 676 N N . ALA A 1 94 ? 6.926 9.143 -5.767 1.00 93.69 94 ALA A N 1
ATOM 677 C CA . ALA A 1 94 ? 5.891 10.163 -5.903 1.00 93.69 94 ALA A CA 1
ATOM 678 C C . ALA A 1 94 ? 4.483 9.552 -5.867 1.00 93.69 94 ALA A C 1
ATOM 680 O O . ALA A 1 94 ? 3.622 10.042 -5.139 1.00 93.69 94 ALA A O 1
ATOM 681 N N . GLY A 1 95 ? 4.254 8.463 -6.606 1.00 91.38 95 GLY A N 1
ATOM 682 C CA . GLY A 1 95 ? 2.972 7.762 -6.633 1.00 91.38 95 GLY A CA 1
ATOM 683 C C . GLY A 1 95 ? 2.593 7.204 -5.263 1.00 91.38 95 GLY A C 1
ATOM 684 O O . GLY A 1 95 ? 1.488 7.458 -4.784 1.00 91.38 95 GLY A O 1
ATOM 685 N N . HIS A 1 96 ? 3.528 6.522 -4.596 1.00 89.00 96 HIS A N 1
ATOM 686 C CA . HIS A 1 96 ? 3.317 5.988 -3.251 1.00 89.00 96 HIS A CA 1
ATOM 687 C C . HIS A 1 96 ? 3.095 7.114 -2.228 1.00 89.00 96 HIS A C 1
ATOM 689 O O . HIS A 1 96 ? 2.170 7.046 -1.424 1.00 89.00 96 HIS A O 1
ATOM 695 N N . GLY A 1 97 ? 3.865 8.204 -2.302 1.00 91.62 97 GLY A N 1
ATOM 696 C CA . GLY A 1 97 ? 3.677 9.372 -1.440 1.00 91.62 97 GLY A CA 1
ATOM 697 C C . GLY A 1 97 ? 2.297 10.018 -1.595 1.00 91.62 97 GLY A C 1
ATOM 698 O O . GLY A 1 97 ? 1.641 10.315 -0.597 1.00 91.62 97 GLY A O 1
ATOM 699 N N . VAL A 1 98 ? 1.819 10.192 -2.831 1.00 95.31 98 VAL A N 1
ATOM 700 C CA . VAL A 1 98 ? 0.472 10.722 -3.103 1.00 95.31 98 VAL A CA 1
ATOM 701 C C . VAL A 1 98 ? -0.606 9.771 -2.587 1.00 95.31 98 VAL A C 1
ATOM 703 O O . VAL A 1 98 ? -1.548 10.228 -1.940 1.00 95.31 98 VAL A O 1
ATOM 706 N N . ALA A 1 99 ? -0.460 8.464 -2.815 1.00 91.69 99 ALA A N 1
ATOM 707 C CA . ALA A 1 99 ? -1.403 7.466 -2.317 1.00 91.69 99 ALA A CA 1
ATOM 708 C C . ALA A 1 99 ? -1.509 7.505 -0.783 1.00 91.69 99 ALA A C 1
ATOM 710 O O . ALA A 1 99 ? -2.615 7.585 -0.248 1.00 91.69 99 ALA A O 1
ATOM 711 N N . THR A 1 100 ? -0.375 7.549 -0.081 1.00 90.62 100 THR A N 1
ATOM 712 C CA . THR A 1 100 ? -0.333 7.640 1.385 1.00 90.62 100 THR A CA 1
ATOM 713 C C . THR A 1 100 ? -0.926 8.952 1.893 1.00 90.62 100 THR A C 1
ATOM 715 O O . THR A 1 100 ? -1.695 8.942 2.853 1.00 90.62 100 THR A O 1
ATOM 718 N N . LEU A 1 101 ? -0.647 10.084 1.238 1.00 92.50 101 LEU A N 1
ATOM 719 C CA . LEU A 1 101 ? -1.249 11.372 1.601 1.00 92.50 101 LEU A CA 1
ATOM 720 C C . LEU A 1 101 ? -2.772 11.344 1.465 1.00 92.50 101 LEU A C 1
ATOM 722 O O . LEU A 1 101 ? -3.480 11.760 2.383 1.00 92.50 101 LEU A O 1
ATOM 726 N N . VAL A 1 102 ? -3.283 10.826 0.347 1.00 93.94 102 VAL A N 1
ATOM 727 C CA . VAL A 1 102 ? -4.728 10.692 0.123 1.00 93.94 102 VAL A CA 1
ATOM 728 C C . VAL A 1 102 ? -5.346 9.739 1.144 1.00 93.94 102 VAL A C 1
ATOM 730 O O . VAL A 1 102 ? -6.403 10.051 1.688 1.00 93.94 102 VAL A O 1
ATOM 733 N N . ALA A 1 103 ? -4.686 8.624 1.459 1.00 89.12 103 ALA A N 1
ATOM 734 C CA . ALA A 1 103 ? -5.162 7.667 2.452 1.00 89.12 103 ALA A CA 1
ATOM 735 C C . ALA A 1 103 ? -5.233 8.273 3.862 1.00 89.12 103 ALA A C 1
ATOM 737 O O . ALA A 1 103 ? -6.243 8.112 4.543 1.00 89.12 103 ALA A O 1
ATOM 738 N N . VAL A 1 104 ? -4.208 9.013 4.294 1.00 89.75 104 VAL A N 1
ATOM 739 C CA . VAL A 1 104 ? -4.172 9.635 5.629 1.00 89.75 104 VAL A CA 1
ATOM 740 C C . VAL A 1 104 ? -5.186 10.773 5.739 1.00 89.75 104 VAL A C 1
ATOM 742 O O . VAL A 1 104 ? -5.932 10.840 6.716 1.00 89.75 104 VAL A O 1
ATOM 745 N N . LEU A 1 105 ? -5.255 11.657 4.739 1.00 91.31 105 LEU A N 1
ATOM 746 C CA . LEU A 1 105 ? -6.203 12.775 4.745 1.00 91.31 105 LEU A CA 1
ATOM 747 C C . LEU A 1 105 ? -7.646 12.280 4.602 1.00 91.31 105 LEU A C 1
ATOM 749 O O . LEU A 1 105 ? -8.520 12.689 5.365 1.00 91.31 105 LEU A O 1
ATOM 753 N N . GLY A 1 106 ? -7.887 11.367 3.662 1.00 88.50 106 GLY A N 1
ATOM 754 C CA . GLY A 1 106 ? -9.191 10.747 3.451 1.00 88.50 106 GLY A CA 1
ATOM 755 C C . GLY A 1 106 ? -9.638 9.938 4.665 1.00 88.50 106 GLY A C 1
ATOM 756 O O . GLY A 1 106 ? -10.766 10.099 5.118 1.00 88.50 106 GLY A O 1
ATOM 757 N N . GLY A 1 107 ? -8.747 9.129 5.240 1.00 84.19 107 GLY A N 1
ATOM 758 C CA . GLY A 1 107 ? -9.015 8.331 6.436 1.00 84.19 107 GLY A CA 1
ATOM 759 C C . GLY A 1 107 ? -9.309 9.184 7.668 1.00 84.19 107 GLY A C 1
ATOM 760 O O . GLY A 1 107 ? -10.254 8.890 8.392 1.00 84.19 107 GLY A O 1
ATOM 761 N N . SER A 1 108 ? -8.569 10.278 7.871 1.00 85.19 108 SER A N 1
ATOM 762 C CA . SER A 1 108 ? -8.821 11.227 8.965 1.00 85.19 108 SER A CA 1
ATOM 763 C C . SER A 1 108 ? -10.203 11.879 8.848 1.00 85.19 108 SER A C 1
ATOM 765 O O . SER A 1 108 ? -10.965 11.914 9.814 1.00 85.19 108 SER A O 1
ATOM 767 N N . LEU A 1 109 ? -10.580 12.316 7.641 1.00 83.00 109 LEU A N 1
ATOM 768 C CA . LEU A 1 109 ? -11.903 12.888 7.391 1.00 83.00 109 LEU A CA 1
ATOM 769 C C . LEU A 1 109 ? -13.006 11.838 7.571 1.00 83.00 109 LEU A C 1
ATOM 771 O O . LEU A 1 109 ? -13.953 12.065 8.320 1.00 83.00 109 LEU A O 1
ATOM 775 N N . LEU A 1 110 ? -12.873 10.665 6.952 1.00 80.25 110 LEU A N 1
ATOM 776 C CA . LEU A 1 110 ? -13.867 9.593 7.043 1.00 80.25 110 LEU A CA 1
ATOM 777 C C . LEU A 1 110 ? -14.017 9.064 8.476 1.00 80.25 110 LEU A C 1
ATOM 779 O O . LEU A 1 110 ? -15.142 8.825 8.903 1.00 80.25 110 LEU A O 1
ATOM 783 N N . GLY A 1 111 ? -12.932 8.954 9.245 1.00 74.62 111 GLY A N 1
ATOM 784 C CA . GLY A 1 111 ? -12.952 8.471 10.629 1.00 74.62 111 GLY A CA 1
ATOM 785 C C . GLY A 1 111 ? -13.704 9.385 11.602 1.00 74.62 111 GLY A C 1
ATOM 786 O O . GLY A 1 111 ? -14.191 8.919 12.628 1.00 74.62 111 GLY A O 1
ATOM 787 N N . THR A 1 112 ? -13.867 10.670 11.270 1.00 77.44 112 THR A N 1
ATOM 788 C CA . THR A 1 112 ? -14.699 11.587 12.074 1.00 77.44 112 THR A CA 1
ATOM 789 C C . THR A 1 112 ? -16.199 11.447 11.812 1.00 77.44 112 THR A C 1
ATOM 791 O O . THR A 1 112 ? -16.999 11.810 12.674 1.00 77.44 112 THR A O 1
ATOM 794 N N . PHE A 1 113 ? -16.594 10.890 10.662 1.00 72.56 113 PHE A N 1
ATOM 795 C CA . PHE A 1 113 ? -18.000 10.770 10.254 1.00 72.56 113 PHE A CA 1
ATOM 796 C C . PHE A 1 113 ? -18.521 9.325 10.212 1.00 72.56 113 PHE A C 1
ATOM 798 O O . PHE A 1 113 ? -19.727 9.113 10.344 1.00 72.56 113 PHE A O 1
ATOM 805 N N . LEU A 1 114 ? -17.654 8.326 10.035 1.00 74.75 114 LEU A N 1
ATOM 806 C CA . LEU A 1 114 ? -18.028 6.919 9.886 1.00 74.75 114 LEU A CA 1
ATOM 807 C C . LEU A 1 114 ? -17.584 6.096 11.092 1.00 74.75 114 LEU A C 1
ATOM 809 O O . LEU A 1 114 ? -16.412 6.051 11.451 1.00 74.75 114 LEU A O 1
ATOM 813 N N . SER A 1 115 ? -18.540 5.381 11.689 1.00 79.12 115 SER A N 1
ATOM 814 C CA . SER A 1 115 ? -18.247 4.389 12.723 1.00 79.12 115 SER A CA 1
ATOM 815 C C . SER A 1 115 ? -17.411 3.250 12.134 1.00 79.12 115 SER A C 1
ATOM 817 O O . SER A 1 115 ? -17.741 2.717 11.077 1.00 79.12 115 SER A O 1
ATOM 819 N N . GLU A 1 116 ? -16.382 2.823 12.860 1.00 80.25 116 GLU A N 1
ATOM 820 C CA . GLU A 1 116 ? -15.482 1.711 12.511 1.00 80.25 116 GLU A CA 1
ATOM 821 C C . GLU A 1 116 ? -16.244 0.432 12.110 1.00 80.25 116 GLU A C 1
ATOM 823 O O . GLU A 1 116 ? -15.878 -0.279 11.174 1.00 80.25 116 GLU A O 1
ATOM 828 N N . LYS A 1 117 ? -17.402 0.200 12.745 1.00 83.25 117 LYS A N 1
ATOM 829 C CA . LYS A 1 117 ? -18.311 -0.907 12.419 1.00 83.25 117 LYS A CA 1
ATOM 830 C C . LYS A 1 117 ? -18.890 -0.793 11.010 1.00 83.25 117 LYS A C 1
ATOM 832 O O . LYS A 1 117 ? -19.003 -1.800 10.322 1.00 83.25 117 LYS A O 1
ATOM 837 N N . ALA A 1 118 ? -19.261 0.411 10.576 1.00 83.81 118 ALA A N 1
ATOM 838 C CA . ALA A 1 118 ? -19.812 0.634 9.242 1.00 83.81 118 ALA A CA 1
ATOM 839 C C . ALA A 1 118 ? -18.766 0.329 8.164 1.00 83.81 118 ALA A C 1
ATOM 841 O O . ALA A 1 118 ? -19.078 -0.347 7.189 1.00 83.81 118 ALA A O 1
ATOM 842 N N . ILE A 1 119 ? -17.517 0.748 8.380 1.00 85.56 119 ILE A N 1
ATOM 843 C CA . ILE A 1 119 ? -16.407 0.466 7.463 1.00 85.56 119 ILE A CA 1
ATOM 844 C C . ILE A 1 119 ? -16.169 -1.048 7.363 1.00 85.56 119 ILE A C 1
ATOM 846 O O . ILE A 1 119 ? -16.064 -1.578 6.257 1.00 85.56 119 ILE A O 1
ATOM 850 N N . ALA A 1 120 ? -16.182 -1.761 8.495 1.00 86.81 120 ALA A N 1
ATOM 851 C CA . ALA A 1 120 ? -16.045 -3.217 8.515 1.00 86.81 120 ALA A CA 1
ATOM 852 C C . ALA A 1 120 ? -17.191 -3.933 7.775 1.00 86.81 120 ALA A C 1
ATOM 854 O O . ALA A 1 120 ? -16.937 -4.834 6.974 1.00 86.81 120 ALA A O 1
ATOM 855 N N . TYR A 1 121 ? -18.447 -3.518 7.987 1.00 91.12 121 TYR A N 1
ATOM 856 C CA . TYR A 1 121 ? -19.597 -4.105 7.289 1.00 91.12 121 TYR A CA 1
ATOM 857 C C . TYR A 1 121 ? -19.561 -3.847 5.784 1.00 91.12 121 TYR A C 1
ATOM 859 O O . TYR A 1 121 ? -19.831 -4.762 5.006 1.00 91.12 121 TYR A O 1
ATOM 867 N N . ILE A 1 122 ? -19.216 -2.628 5.367 1.00 90.69 122 ILE A N 1
ATOM 868 C CA . ILE A 1 122 ? -19.111 -2.270 3.950 1.00 90.69 122 ILE A CA 1
ATOM 869 C C . ILE A 1 122 ? -18.002 -3.096 3.292 1.00 90.69 122 ILE A C 1
ATOM 871 O O . ILE A 1 122 ? -18.266 -3.764 2.294 1.00 90.69 122 ILE A O 1
ATOM 875 N N . GLY A 1 123 ? -16.804 -3.134 3.886 1.00 87.62 123 GLY A N 1
ATOM 876 C CA . GLY A 1 123 ? -15.677 -3.918 3.374 1.00 87.62 123 GLY A CA 1
ATOM 877 C C . GLY A 1 123 ? -15.982 -5.415 3.282 1.00 87.62 123 GLY A C 1
ATOM 878 O O . GLY A 1 123 ? -15.753 -6.024 2.239 1.00 87.62 123 GLY A O 1
ATOM 879 N N . GLY A 1 124 ? -16.576 -5.998 4.328 1.00 89.88 124 GLY A N 1
ATOM 880 C CA . GLY A 1 124 ? -16.986 -7.405 4.326 1.00 89.88 124 GLY A CA 1
ATOM 881 C C . GLY A 1 124 ? -18.076 -7.714 3.296 1.00 89.88 124 GLY A C 1
ATOM 882 O O . GLY A 1 124 ? -18.021 -8.742 2.627 1.00 89.88 124 GLY A O 1
ATOM 883 N N . THR A 1 125 ? -19.038 -6.806 3.110 1.00 93.50 125 THR A N 1
ATOM 884 C CA . THR A 1 125 ? -20.100 -6.977 2.104 1.00 93.50 125 THR A CA 1
ATOM 885 C C . THR A 1 125 ? -19.532 -6.909 0.689 1.00 93.50 125 THR A C 1
ATOM 887 O O . THR A 1 125 ? -19.825 -7.783 -0.121 1.00 93.50 125 THR A O 1
ATOM 890 N N . LEU A 1 126 ? -18.681 -5.921 0.396 1.00 91.44 126 LEU A N 1
ATOM 891 C CA . LEU A 1 126 ? -17.985 -5.811 -0.892 1.00 91.44 126 LEU A CA 1
ATOM 892 C C . LEU A 1 126 ? -17.148 -7.058 -1.185 1.00 91.44 126 LEU A C 1
ATOM 894 O O . LEU A 1 126 ? -17.205 -7.574 -2.298 1.00 91.44 126 LEU A O 1
ATOM 898 N N . PHE A 1 127 ? -16.438 -7.580 -0.184 1.00 88.56 127 PHE A N 1
ATOM 899 C CA . PHE A 1 127 ? -15.675 -8.819 -0.316 1.00 88.56 127 PHE A CA 1
ATOM 900 C C . PHE A 1 127 ? -16.560 -10.008 -0.724 1.00 88.56 127 PHE A C 1
ATOM 902 O O . PHE A 1 127 ? -16.226 -10.727 -1.664 1.00 88.56 127 PHE A O 1
ATOM 909 N N . LEU A 1 128 ? -17.717 -10.188 -0.075 1.00 91.56 128 LEU A N 1
ATOM 910 C CA . LEU A 1 128 ? -18.661 -11.254 -0.429 1.00 91.56 128 LEU A CA 1
ATOM 911 C C . LEU A 1 128 ? -19.266 -11.070 -1.826 1.00 91.56 128 LEU A C 1
ATOM 913 O O . LEU A 1 128 ? -19.459 -12.053 -2.538 1.00 91.56 128 LEU A O 1
ATOM 917 N N . VAL A 1 129 ? -19.551 -9.828 -2.227 1.00 94.75 129 VAL A N 1
ATOM 918 C CA . VAL A 1 129 ? -20.072 -9.520 -3.567 1.00 94.75 129 VAL A CA 1
ATOM 919 C C . VAL A 1 129 ? -19.051 -9.887 -4.640 1.00 94.75 129 VAL A C 1
ATOM 921 O O . VAL A 1 129 ? -19.408 -10.590 -5.582 1.00 94.75 129 VAL A O 1
ATOM 924 N N . PHE A 1 130 ? -17.787 -9.480 -4.487 1.00 88.62 130 PHE A N 1
ATOM 925 C CA . PHE A 1 130 ? -16.735 -9.856 -5.435 1.00 88.62 130 PHE A CA 1
ATOM 926 C C . PHE A 1 130 ? -16.541 -11.373 -5.491 1.00 88.62 130 PHE A C 1
ATOM 928 O O . PHE A 1 130 ? -16.529 -11.933 -6.581 1.00 88.62 130 PHE A O 1
ATOM 935 N N . ALA A 1 131 ? -16.508 -12.051 -4.340 1.00 89.06 131 ALA A N 1
ATOM 936 C CA . ALA A 1 131 ? -16.405 -13.508 -4.296 1.00 89.06 131 ALA A CA 1
ATOM 937 C C . ALA A 1 131 ? -17.562 -14.208 -5.039 1.00 89.06 131 ALA A C 1
ATOM 939 O O . ALA A 1 131 ? -17.342 -15.189 -5.749 1.00 89.06 131 ALA A O 1
ATOM 940 N N . ALA A 1 132 ? -18.792 -13.701 -4.902 1.00 91.81 132 ALA A N 1
ATOM 941 C CA . ALA A 1 132 ? -19.959 -14.248 -5.591 1.00 91.81 132 ALA A CA 1
ATOM 942 C C . ALA A 1 132 ? -19.917 -14.010 -7.109 1.00 91.81 132 ALA A C 1
ATOM 944 O O . ALA A 1 132 ? -20.279 -14.909 -7.867 1.00 91.81 132 ALA A O 1
ATOM 945 N N . ILE A 1 133 ? -19.466 -12.829 -7.551 1.00 92.31 133 ILE A N 1
ATOM 946 C CA . ILE A 1 133 ? -19.298 -12.510 -8.978 1.00 92.31 133 ILE A CA 1
ATOM 947 C C . ILE A 1 133 ? -18.279 -13.464 -9.608 1.00 92.31 133 ILE A C 1
ATOM 949 O O . ILE A 1 133 ? -18.606 -14.118 -10.595 1.00 92.31 133 ILE A O 1
ATOM 953 N N . THR A 1 134 ? -17.102 -13.619 -8.994 1.00 87.38 134 THR A N 1
ATOM 954 C CA . THR A 1 134 ? -16.059 -14.535 -9.476 1.00 87.38 134 THR A CA 1
ATOM 955 C C . THR A 1 134 ? -16.560 -15.979 -9.531 1.00 87.38 134 THR A C 1
ATOM 957 O O . THR A 1 134 ? -16.315 -16.689 -10.501 1.00 87.38 134 THR A O 1
ATOM 960 N N . LEU A 1 135 ? -17.320 -16.429 -8.524 1.00 87.56 135 LEU A N 1
ATOM 961 C CA . LEU A 1 135 ? -17.900 -17.775 -8.531 1.00 87.56 135 LEU A CA 1
ATOM 962 C C . LEU A 1 135 ? -18.880 -17.974 -9.695 1.00 87.56 135 LEU A C 1
ATOM 964 O O . LEU A 1 135 ? -18.881 -19.034 -10.316 1.00 87.56 135 LEU A O 1
ATOM 968 N N . PHE A 1 136 ? -19.718 -16.977 -9.982 1.00 91.50 136 PHE A N 1
ATOM 969 C CA . PHE A 1 136 ? -20.680 -17.055 -11.079 1.00 91.50 136 PHE A CA 1
ATOM 970 C C . PHE A 1 136 ? -19.983 -17.074 -12.443 1.00 91.50 136 PHE A C 1
ATOM 972 O O . PHE A 1 136 ? -20.373 -17.853 -13.307 1.00 91.50 136 PHE A O 1
ATOM 979 N N . GLU A 1 137 ? -18.925 -16.279 -12.606 1.00 87.75 137 GLU A N 1
ATOM 980 C CA . GLU A 1 137 ? -18.093 -16.248 -13.815 1.00 87.75 137 GLU A CA 1
ATOM 981 C C . GLU A 1 137 ? -17.343 -17.569 -14.049 1.00 87.75 137 GLU A C 1
ATOM 983 O O . GLU A 1 137 ? -17.215 -18.012 -15.182 1.00 87.75 137 GLU A O 1
ATOM 988 N N . ILE A 1 138 ? -16.910 -18.258 -12.988 1.00 82.25 138 ILE A N 1
ATOM 989 C CA . ILE A 1 138 ? -16.286 -19.588 -13.111 1.00 82.25 138 ILE A CA 1
ATOM 990 C C . ILE A 1 138 ? -17.300 -20.664 -13.530 1.00 82.25 138 ILE A C 1
ATOM 992 O O . ILE A 1 138 ? -16.937 -21.636 -14.194 1.00 82.25 138 ILE A O 1
ATOM 996 N N . VAL A 1 139 ? -18.554 -20.544 -13.086 1.00 85.31 139 VAL A N 1
ATOM 997 C CA . VAL A 1 139 ? -19.593 -21.566 -13.299 1.00 85.31 139 VAL A CA 1
ATOM 998 C C . VAL A 1 139 ? -20.288 -21.429 -14.659 1.00 85.31 139 VAL A C 1
ATOM 1000 O O . VAL A 1 139 ? -20.811 -22.430 -15.156 1.00 85.31 139 VAL A O 1
ATOM 1003 N N . ASN A 1 140 ? -20.315 -20.231 -15.247 1.00 71.25 140 ASN A N 1
ATOM 1004 C CA . ASN A 1 140 ? -21.025 -19.925 -16.492 1.00 71.25 140 ASN A CA 1
ATOM 1005 C C . ASN A 1 140 ? -20.079 -19.627 -17.658 1.00 71.25 140 ASN A C 1
ATOM 1007 O O . ASN A 1 140 ? -20.143 -20.366 -18.665 1.00 71.25 140 ASN A O 1
#

Secondary structure (DSSP, 8-state):
----------HHHHHHHHHHHHS-HHHHHHHHHHHHHHHHHHTSS--SHHHHHHHHHHHHHHHHHHSTT-HHHHHHHHHHHHS-HHHHHHHHHHHHHHHHHHHHHHHHHHHHHS-HHHHHHHHHHHHHHHHHHHHHHHH-

InterPro domains:
  IPR001727 GDT1-like [PF01169] (58-131)
  IPR001727 GDT1-like [PTHR12608] (51-136)

Sequence (140 aa):
MASFGGADLPIDDIAAVFLLVYFPPTFRLGFICQAELAVSEFSGNGAGILAAANTVISTFFLVFVAEWGDKSFFSTIALAAASSPLGVIAGALAGHGVATLVAVLGGSLLGTFLSEKAIAYIGGTLFLVFAAITLFEIVN

Mean predicted aligned error: 11.75 Å

Foldseek 3Di:
DDDDDDPPPPVVVVVVVVCCVVCPVCNLVVQLVVLVVVLVVLCPDDDDPSNVVSNVVSVVVNVCSNCPPPPVVVVLVVVVVVDPNVVSVVVVVVVVVVVVVCCVVVVVVCVVPDDPVRVVVVVVVVVVVVVVVVVVVNVD

Radius of gyration: 20.08 Å; Cα contacts (8 Å, |Δi|>4): 42; chains: 1; bounding box: 39×37×59 Å

Solvent-accessible surface area (backbone atoms only — not comparable to full-atom values): 8000 Å² total; per-residue (Å²): 137,88,83,87,87,70,91,71,67,62,54,68,58,51,49,48,50,51,45,46,68,72,50,40,66,66,58,58,48,45,54,45,49,52,37,49,52,52,32,56,62,62,64,57,86,61,92,55,71,67,40,55,51,45,44,53,52,33,52,48,52,39,52,48,63,69,44,60,86,36,72,68,50,58,51,49,53,53,47,32,71,76,45,60,50,69,60,43,53,54,49,52,53,51,52,51,49,51,52,51,51,50,48,52,55,51,46,56,56,47,59,77,76,45,58,71,66,56,55,51,52,51,53,52,48,53,50,53,51,54,53,50,52,55,51,50,62,74,74,104

Organism: NCBI:txid47621

pLDDT: mean 78.55, std 12.56, range [35.88, 95.31]